Protein AF-A0A163KMU0-F1 (afdb_monomer_lite)

Organism: Absidia glauca (NCBI:txid4829)

InterPro domains:
  IPR036259 MFS transporter superfamily [G3DSA:1.20.1250.20] (10-112)
  IPR036259 MFS transporter superfamily [SSF103473] (24-111)

Radius of gyration: 19.36 Å; chains: 1; bounding box: 44×18×59 Å

Foldseek 3Di:
DPPPPVLVVLVVVLVVLVVCLVVLVVQLVVLVVQLVVCLVVVDPPVSNVVSVVSNVVSVVVNLVSVLVSLCSNPVVCSVVVNVVVVVVVVVVVVVVVVVVVVCPVVVDDPVD

Structure (mmCIF, N/CA/C/O backbone):
data_AF-A0A163KMU0-F1
#
_entry.id   AF-A0A163KMU0-F1
#
loop_
_atom_site.group_PDB
_atom_site.id
_atom_site.type_symbol
_atom_site.label_atom_id
_atom_site.label_alt_id
_atom_site.label_comp_id
_atom_site.label_asym_id
_atom_site.label_entity_id
_atom_site.label_seq_id
_atom_site.pdbx_PDB_ins_code
_atom_site.Cartn_x
_atom_site.Cartn_y
_atom_site.Cartn_z
_atom_site.occupancy
_atom_site.B_iso_or_equiv
_atom_site.auth_seq_id
_atom_site.auth_comp_id
_atom_site.auth_asym_id
_atom_site.auth_atom_id
_atom_site.pdbx_PDB_model_num
ATOM 1 N N . MET A 1 1 ? 22.712 6.798 -34.703 1.00 43.84 1 MET A N 1
ATOM 2 C CA . MET A 1 1 ? 21.847 7.928 -34.292 1.00 43.84 1 MET A CA 1
ATOM 3 C C . MET A 1 1 ? 20.349 7.570 -34.348 1.00 43.84 1 MET A C 1
ATOM 5 O O . MET A 1 1 ? 19.516 8.461 -34.374 1.00 43.84 1 MET A O 1
ATOM 9 N N . GLU A 1 2 ? 19.984 6.280 -34.263 1.00 45.72 2 GLU A N 1
ATOM 10 C CA . GLU A 1 2 ? 18.590 5.779 -34.303 1.00 45.72 2 GLU A CA 1
ATOM 11 C C . GLU A 1 2 ? 17.947 5.547 -32.922 1.00 45.72 2 GLU A C 1
ATOM 13 O O . GLU A 1 2 ? 16.800 5.122 -32.833 1.00 45.72 2 GLU A O 1
ATOM 18 N N . ARG A 1 3 ? 18.644 5.863 -31.821 1.00 52.59 3 ARG A N 1
ATOM 19 C CA . ARG A 1 3 ? 18.137 5.647 -30.449 1.00 52.59 3 ARG A CA 1
ATOM 20 C C . ARG A 1 3 ? 16.944 6.540 -30.077 1.00 52.59 3 ARG A C 1
ATOM 22 O O . ARG A 1 3 ? 16.272 6.289 -29.092 1.00 52.59 3 ARG A O 1
ATOM 29 N N . ASN A 1 4 ? 16.665 7.546 -30.895 1.00 46.59 4 ASN A N 1
ATOM 30 C CA . ASN A 1 4 ? 15.626 8.536 -30.665 1.00 46.59 4 ASN A CA 1
ATOM 31 C C . ASN A 1 4 ? 14.226 8.023 -31.080 1.00 46.59 4 ASN A C 1
ATOM 33 O O . ASN A 1 4 ? 13.265 8.211 -30.348 1.00 46.59 4 ASN A O 1
ATOM 37 N N . GLY A 1 5 ? 14.090 7.272 -32.182 1.00 46.94 5 GLY A N 1
ATOM 38 C CA . GLY A 1 5 ? 12.777 6.858 -32.717 1.00 46.94 5 GLY A CA 1
ATOM 39 C C . GLY A 1 5 ? 11.990 5.844 -31.869 1.00 46.94 5 GLY A C 1
ATOM 40 O O . GLY A 1 5 ? 10.762 5.811 -31.931 1.00 46.94 5 GLY A O 1
ATOM 41 N N . ILE A 1 6 ? 12.681 5.037 -31.057 1.00 54.38 6 ILE A N 1
ATOM 42 C CA . ILE A 1 6 ? 12.054 4.082 -30.126 1.00 54.38 6 ILE A CA 1
ATOM 43 C C . ILE A 1 6 ? 11.592 4.799 -28.843 1.00 54.38 6 ILE A C 1
ATOM 45 O O . ILE A 1 6 ? 10.581 4.430 -28.248 1.00 54.38 6 ILE A O 1
ATOM 49 N N . GLU A 1 7 ? 12.301 5.859 -28.446 1.00 51.91 7 GLU A N 1
ATOM 50 C CA . GLU A 1 7 ? 12.069 6.595 -27.200 1.00 51.91 7 GLU A CA 1
ATOM 51 C C . GLU A 1 7 ? 10.788 7.441 -27.271 1.00 51.91 7 GLU A C 1
ATOM 53 O O . GLU A 1 7 ? 9.990 7.414 -26.340 1.00 51.91 7 GLU A O 1
ATOM 58 N N . TYR A 1 8 ? 10.497 8.081 -28.412 1.00 47.28 8 TYR A N 1
ATOM 59 C CA . TYR A 1 8 ? 9.247 8.841 -28.596 1.00 47.28 8 TYR A CA 1
ATOM 60 C C . TYR A 1 8 ? 8.006 7.941 -28.690 1.00 47.28 8 TYR A C 1
ATOM 62 O O . TYR A 1 8 ? 6.925 8.307 -28.230 1.00 47.28 8 TYR A O 1
ATOM 70 N N . LYS A 1 9 ? 8.152 6.738 -29.264 1.00 48.06 9 LYS A N 1
ATOM 71 C CA . LYS A 1 9 ? 7.062 5.758 -29.378 1.00 48.06 9 LYS A CA 1
ATOM 72 C C . LYS A 1 9 ? 6.748 5.105 -28.024 1.00 48.06 9 LYS A C 1
ATOM 74 O O . LYS A 1 9 ? 5.582 4.837 -27.752 1.00 48.06 9 LYS A O 1
ATOM 79 N N . ASN A 1 10 ? 7.761 4.918 -27.169 1.00 53.94 10 ASN A N 1
ATOM 80 C CA . ASN A 1 10 ? 7.597 4.465 -25.784 1.00 53.94 10 ASN A CA 1
ATOM 81 C C . ASN A 1 10 ? 7.120 5.582 -24.843 1.00 53.94 10 ASN A C 1
ATOM 83 O O . ASN A 1 10 ? 6.276 5.310 -23.994 1.00 53.94 10 ASN A O 1
ATOM 87 N N . GLY A 1 11 ? 7.582 6.827 -25.006 1.00 52.66 11 GLY A N 1
ATOM 88 C CA . GLY A 1 11 ? 7.129 7.979 -24.215 1.00 52.66 11 GLY A CA 1
ATOM 89 C C . GLY A 1 11 ? 5.619 8.201 -24.327 1.00 52.66 11 GLY A C 1
ATOM 90 O O . GLY A 1 11 ? 4.919 8.186 -23.318 1.00 52.66 11 GLY A O 1
ATOM 91 N N . MET A 1 12 ? 5.089 8.223 -25.557 1.00 48.84 12 MET A N 1
ATOM 92 C CA . MET A 1 12 ? 3.645 8.363 -25.797 1.00 48.84 12 MET A CA 1
ATOM 93 C C . MET A 1 12 ? 2.813 7.176 -25.274 1.00 48.84 12 MET A C 1
ATOM 95 O O . MET A 1 12 ? 1.674 7.369 -24.859 1.00 48.84 12 MET A O 1
ATOM 99 N N . LEU A 1 13 ? 3.352 5.947 -25.271 1.00 54.28 13 LEU A N 1
ATOM 100 C CA . LEU A 1 13 ? 2.656 4.763 -24.737 1.00 54.28 13 LEU A CA 1
ATOM 101 C C . LEU A 1 13 ? 2.633 4.746 -23.198 1.00 54.28 13 LEU A C 1
ATOM 103 O O . LEU A 1 13 ? 1.644 4.328 -22.592 1.00 54.28 13 LEU A O 1
ATOM 107 N N . SER A 1 14 ? 3.716 5.227 -22.584 1.00 51.69 14 SER A N 1
ATOM 108 C CA . SER A 1 14 ? 3.894 5.311 -21.131 1.00 51.69 14 SER A CA 1
ATOM 109 C C . SER A 1 14 ? 2.958 6.356 -20.514 1.00 51.69 14 SER A C 1
ATOM 111 O O . SER A 1 14 ? 2.372 6.121 -19.458 1.00 51.69 14 SER A O 1
ATOM 113 N N . GLU A 1 15 ? 2.748 7.479 -21.206 1.00 51.19 15 GLU A N 1
ATOM 114 C CA . GLU A 1 15 ? 1.848 8.559 -20.780 1.00 51.19 15 GLU A CA 1
ATOM 115 C C . GLU A 1 15 ? 0.362 8.213 -20.980 1.00 51.19 15 GLU A C 1
ATOM 117 O O . GLU A 1 15 ? -0.469 8.542 -20.131 1.00 51.19 15 GLU A O 1
ATOM 122 N N . LEU A 1 16 ? 0.011 7.466 -22.038 1.00 53.12 16 LEU A N 1
ATOM 123 C CA . LEU A 1 16 ? -1.373 7.032 -22.296 1.00 53.12 16 LEU A CA 1
ATOM 124 C C . LEU A 1 16 ? -1.901 6.059 -21.222 1.00 53.12 16 LEU A C 1
ATOM 126 O O . LEU A 1 16 ? -3.107 5.964 -20.994 1.00 53.12 16 LEU A O 1
ATOM 130 N N . ARG A 1 17 ? -0.993 5.350 -20.538 1.00 53.72 17 ARG A N 1
ATOM 131 C CA . ARG A 1 17 ? -1.292 4.440 -19.420 1.00 53.72 17 ARG A CA 1
ATOM 132 C C . ARG A 1 17 ? -1.212 5.094 -18.042 1.00 53.72 17 ARG A C 1
ATOM 134 O O . ARG A 1 17 ? -1.691 4.501 -17.078 1.00 53.72 17 ARG A O 1
ATOM 141 N N . LEU A 1 18 ? -0.690 6.315 -17.930 1.00 56.66 18 LEU A N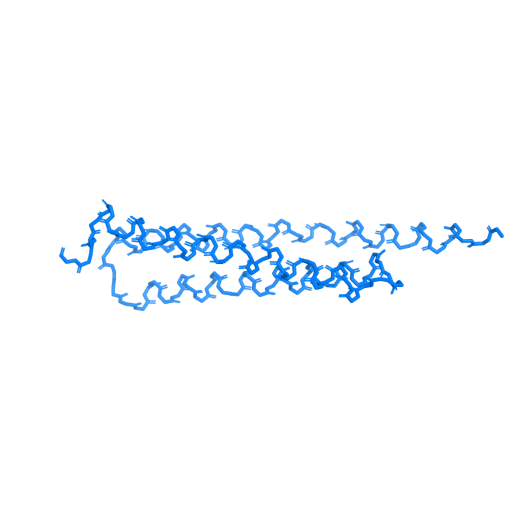 1
ATOM 142 C CA . LEU A 1 18 ? -0.791 7.078 -16.684 1.00 56.66 18 LEU A CA 1
ATOM 143 C C . LEU A 1 18 ? -2.247 7.494 -16.402 1.00 56.66 18 LEU A C 1
ATOM 145 O O . LEU A 1 18 ? -2.634 7.672 -15.250 1.00 56.66 18 LEU A O 1
ATOM 149 N N . LEU A 1 19 ? -3.067 7.603 -17.451 1.00 57.69 19 LEU A N 1
ATOM 150 C CA . LEU A 1 19 ? -4.461 8.037 -17.386 1.00 57.69 19 LEU A CA 1
ATOM 151 C C . LEU A 1 19 ? -5.377 7.148 -16.509 1.00 57.69 19 LEU A C 1
ATOM 153 O O . LEU A 1 19 ? -6.215 7.703 -15.800 1.00 57.69 19 LEU A O 1
ATOM 157 N N . PRO A 1 20 ? -5.240 5.803 -16.487 1.00 61.16 20 PRO A N 1
ATOM 158 C CA . PRO A 1 20 ? -5.990 4.954 -15.554 1.00 61.16 20 PRO A CA 1
ATOM 159 C C . PRO A 1 20 ? -5.457 4.920 -14.109 1.00 61.16 20 PRO A C 1
ATOM 161 O O . PRO A 1 20 ? -6.206 4.520 -13.220 1.00 61.16 20 PRO A O 1
ATOM 164 N N . SER A 1 21 ? -4.226 5.372 -13.832 1.00 66.50 21 SER A N 1
ATOM 165 C CA . SER A 1 21 ? -3.647 5.433 -12.471 1.00 66.50 21 SER A CA 1
ATOM 166 C C . SER A 1 21 ? -4.574 6.048 -11.399 1.00 66.50 21 SER A C 1
ATOM 168 O O . SER A 1 21 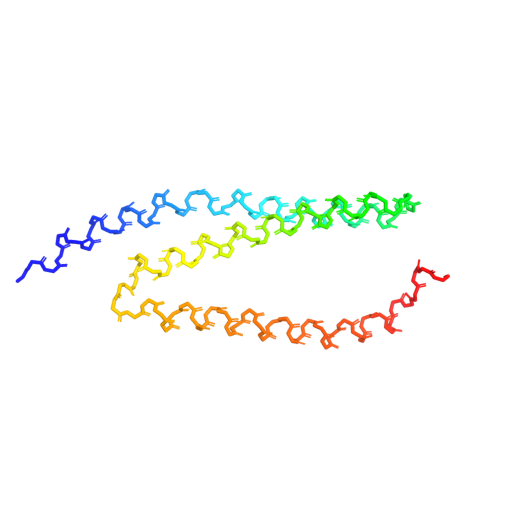? -4.766 5.427 -10.341 1.00 66.50 21 SER A O 1
ATOM 170 N N . PRO A 1 22 ? -5.225 7.211 -11.634 1.00 72.50 22 PRO A N 1
ATOM 171 C CA . PRO A 1 22 ? -6.129 7.797 -10.647 1.00 72.50 22 PRO A CA 1
ATOM 172 C C . PRO A 1 22 ? -7.353 6.925 -10.342 1.00 72.50 22 PRO A C 1
ATOM 174 O O . PRO A 1 22 ? -7.839 6.964 -9.215 1.00 72.50 22 PRO A O 1
ATOM 177 N N . VAL A 1 23 ? -7.834 6.102 -11.282 1.00 76.69 23 VAL A N 1
ATOM 178 C CA . VAL A 1 23 ? -9.044 5.278 -11.090 1.00 76.69 23 VAL A CA 1
ATOM 179 C C . VAL A 1 23 ? -8.844 4.264 -9.965 1.00 76.69 23 VAL A C 1
ATOM 181 O O . VAL A 1 23 ? -9.692 4.138 -9.081 1.00 76.69 23 VAL A O 1
ATOM 184 N N . SER A 1 24 ? -7.689 3.594 -9.938 1.00 75.50 24 SER A N 1
ATOM 185 C CA . SER A 1 24 ? -7.326 2.691 -8.838 1.00 75.50 24 SER A CA 1
ATOM 186 C C . SER A 1 24 ? -7.228 3.417 -7.497 1.00 75.50 24 SER A C 1
ATOM 188 O O . SER A 1 24 ? -7.639 2.878 -6.470 1.00 75.50 24 SER A O 1
ATOM 190 N N . GLN A 1 25 ? -6.730 4.655 -7.500 1.00 80.31 25 GLN A N 1
ATOM 191 C CA . GLN A 1 25 ? -6.538 5.437 -6.283 1.00 80.31 25 GLN A CA 1
ATOM 192 C C . GLN A 1 25 ? -7.872 5.908 -5.688 1.00 80.31 25 GLN A C 1
ATOM 194 O O . GLN A 1 25 ? -8.054 5.845 -4.474 1.00 80.31 25 GLN A O 1
ATOM 199 N N . PHE A 1 26 ? -8.840 6.280 -6.531 1.00 81.94 26 PHE A N 1
ATOM 200 C CA . PHE A 1 26 ? -10.214 6.557 -6.100 1.00 81.94 26 PHE A CA 1
ATOM 201 C C . PHE A 1 26 ? -10.861 5.340 -5.436 1.00 81.94 26 PHE A C 1
ATOM 203 O O . PHE A 1 26 ? -11.498 5.475 -4.393 1.00 81.94 26 PHE A O 1
ATOM 210 N N . PHE A 1 27 ? -10.661 4.146 -5.995 1.00 79.00 27 PHE A N 1
ATOM 211 C CA . PHE A 1 27 ? -11.208 2.913 -5.427 1.00 79.00 27 PHE A CA 1
ATOM 212 C C . PHE A 1 27 ? -10.605 2.589 -4.052 1.00 79.00 27 PHE A C 1
ATOM 214 O O . PHE A 1 27 ? -11.309 2.156 -3.141 1.00 79.00 27 PHE A O 1
ATOM 221 N N . LEU A 1 28 ? -9.311 2.867 -3.881 1.00 81.38 28 LEU A N 1
ATOM 222 C CA . LEU A 1 28 ? -8.584 2.678 -2.625 1.00 81.38 28 LEU A CA 1
ATOM 223 C C . LEU A 1 28 ? -9.089 3.639 -1.533 1.00 81.38 28 LEU A C 1
ATOM 225 O O . LEU A 1 28 ? -9.379 3.205 -0.418 1.00 81.38 28 LEU A O 1
ATOM 229 N N . VAL A 1 29 ? -9.275 4.923 -1.867 1.00 83.62 29 VAL A N 1
ATOM 230 C CA . VAL A 1 29 ? -9.841 5.929 -0.947 1.00 83.62 29 VAL A CA 1
ATOM 231 C C . VAL A 1 29 ? -11.275 5.571 -0.560 1.00 83.62 29 VAL A C 1
ATOM 233 O O . VAL A 1 29 ? -11.611 5.598 0.622 1.00 83.62 29 VAL A O 1
ATOM 236 N N . MET A 1 30 ? -12.102 5.168 -1.529 1.00 82.50 30 MET A N 1
ATOM 237 C CA . MET A 1 30 ? -13.468 4.704 -1.268 1.00 82.50 30 MET A CA 1
ATOM 238 C C . MET A 1 30 ? -13.473 3.487 -0.336 1.00 82.50 30 MET A C 1
ATOM 240 O O . MET A 1 30 ? -14.238 3.464 0.624 1.00 82.50 30 MET A O 1
ATOM 244 N N . GLY A 1 31 ? -12.588 2.508 -0.550 1.00 80.00 31 GLY A N 1
ATOM 245 C CA . GLY A 1 31 ? -12.454 1.337 0.321 1.00 80.00 31 GLY A CA 1
ATOM 246 C C . GLY A 1 31 ? -12.078 1.689 1.765 1.00 80.00 31 GLY A C 1
ATOM 247 O O . GLY A 1 31 ? -12.638 1.121 2.702 1.00 80.00 31 GLY A O 1
ATOM 248 N N . PHE A 1 32 ? -11.184 2.664 1.958 1.00 77.25 32 PHE A N 1
ATOM 249 C CA . PHE A 1 32 ? -10.780 3.122 3.290 1.00 77.25 32 PHE A CA 1
ATOM 250 C C . PHE A 1 32 ? -11.908 3.881 3.997 1.00 77.25 32 PHE A C 1
ATOM 252 O O . PHE A 1 32 ? -12.137 3.699 5.192 1.00 77.25 32 PHE A O 1
ATOM 259 N N . LEU A 1 33 ? -12.655 4.687 3.240 1.00 82.75 33 LEU A N 1
ATOM 260 C CA . LEU A 1 33 ? -13.791 5.456 3.739 1.00 82.75 33 LEU A CA 1
ATOM 261 C C . LEU A 1 33 ? -14.957 4.539 4.136 1.00 82.75 33 LEU A C 1
ATOM 263 O O . LEU A 1 33 ? -15.536 4.713 5.206 1.00 82.75 33 LEU A O 1
ATOM 267 N N . PHE A 1 34 ? -15.234 3.502 3.340 1.00 79.12 34 PHE A N 1
ATOM 268 C CA . PHE A 1 34 ? -16.186 2.454 3.705 1.00 79.12 34 PHE A CA 1
ATOM 269 C C . PHE A 1 34 ? -15.743 1.690 4.956 1.00 79.12 34 PHE A C 1
ATOM 271 O O . PHE A 1 34 ? -16.551 1.500 5.859 1.00 79.12 34 PHE A O 1
ATOM 278 N N . TYR A 1 35 ? -14.469 1.297 5.057 1.00 72.06 35 TYR A N 1
ATOM 279 C CA . TYR A 1 35 ? -13.954 0.599 6.239 1.00 72.06 35 TYR A CA 1
ATOM 280 C C . TYR A 1 35 ? -14.085 1.439 7.521 1.00 72.06 35 TYR A C 1
ATOM 282 O O . TYR A 1 35 ? -14.565 0.932 8.534 1.00 72.06 35 TYR A O 1
ATOM 290 N N . GLY A 1 36 ? -13.739 2.730 7.465 1.00 72.38 36 GLY A N 1
ATOM 291 C CA . GLY A 1 36 ? -13.912 3.653 8.590 1.00 72.38 36 GLY A CA 1
ATOM 292 C C . GLY A 1 36 ? -15.380 3.844 8.985 1.00 72.38 36 GLY A C 1
ATOM 293 O O . GLY A 1 36 ? -15.708 3.822 10.169 1.00 72.38 36 GLY A O 1
ATOM 294 N N . TRP A 1 37 ? -16.280 3.945 8.003 1.00 74.69 37 TRP A N 1
ATOM 295 C CA . TRP A 1 37 ? -17.717 4.073 8.255 1.00 74.69 37 TRP A CA 1
ATOM 296 C C . TRP A 1 37 ? -18.322 2.815 8.893 1.00 74.69 37 TRP A C 1
ATOM 298 O O . TRP A 1 37 ? -19.150 2.908 9.796 1.00 74.69 37 TRP A O 1
ATOM 308 N N . PHE A 1 38 ? -17.894 1.622 8.468 1.00 68.12 38 PHE A N 1
ATOM 309 C CA . PHE A 1 38 ? -18.352 0.368 9.074 1.00 68.12 38 PHE A CA 1
ATOM 310 C C . PHE A 1 38 ? -17.864 0.190 10.516 1.00 68.12 38 PHE A C 1
ATOM 312 O O . PHE A 1 38 ? -18.555 -0.458 11.303 1.00 68.12 38 PHE A O 1
ATOM 319 N N . LEU A 1 39 ? -16.716 0.784 10.862 1.00 65.00 39 LEU A N 1
ATOM 320 C CA . LEU A 1 39 ? -16.165 0.775 12.216 1.00 65.00 39 LEU A CA 1
ATOM 321 C C . LEU A 1 39 ? -17.011 1.622 13.184 1.00 65.00 39 LEU A C 1
ATOM 323 O O . LEU A 1 39 ? -17.345 1.158 14.270 1.00 65.00 39 LEU A O 1
ATOM 327 N N . GLU A 1 40 ? -17.413 2.822 12.759 1.00 65.75 40 GLU A N 1
ATOM 328 C CA . GLU A 1 40 ? -18.329 3.712 13.498 1.00 65.75 40 GLU A CA 1
ATOM 329 C C . GLU A 1 40 ? -19.733 3.104 13.637 1.00 65.75 40 GLU A C 1
ATOM 331 O O . GLU A 1 40 ? -20.357 3.158 14.696 1.00 65.75 40 GLU A O 1
ATOM 336 N N . ALA A 1 41 ? -20.228 2.460 12.579 1.00 64.00 41 ALA A N 1
ATOM 337 C CA . ALA A 1 41 ? -21.609 2.000 12.525 1.00 64.00 41 ALA A CA 1
ATOM 338 C C . ALA A 1 41 ? -21.892 0.692 13.303 1.00 64.00 41 ALA A C 1
ATOM 340 O O . ALA A 1 41 ? -23.046 0.265 13.338 1.00 64.00 41 ALA A O 1
ATOM 341 N N . LYS A 1 42 ? -20.887 0.042 13.925 1.00 62.78 42 LYS A N 1
ATOM 342 C CA . LYS A 1 42 ? -21.032 -1.240 14.666 1.00 62.78 42 LYS A CA 1
ATOM 343 C C . LYS A 1 42 ? -21.839 -2.306 13.895 1.00 62.78 42 LYS A C 1
ATOM 345 O O . LYS A 1 42 ? -22.616 -3.066 14.474 1.00 62.78 42 LYS A O 1
ATOM 350 N N . LEU A 1 43 ? -21.682 -2.353 12.569 1.00 63.38 43 LEU A N 1
ATOM 351 C CA . LEU A 1 43 ? -22.393 -3.309 11.716 1.00 63.38 43 LEU A CA 1
ATOM 352 C C . LEU A 1 43 ? -21.828 -4.741 11.863 1.00 63.38 43 LEU A C 1
ATOM 354 O O . LEU A 1 43 ? -20.671 -4.915 12.250 1.00 63.38 43 LEU A O 1
ATOM 358 N N . PRO A 1 44 ? -22.615 -5.784 11.523 1.00 64.94 44 PRO A N 1
ATOM 359 C CA . PRO A 1 44 ? -22.170 -7.176 11.590 1.00 64.94 44 PRO A CA 1
ATOM 360 C C . PRO A 1 44 ? -20.910 -7.423 10.743 1.00 64.94 44 PRO A C 1
ATOM 362 O O . PRO A 1 44 ? -20.752 -6.830 9.677 1.00 64.94 44 PRO A O 1
ATOM 365 N N . TRP A 1 45 ? -20.056 -8.352 11.200 1.00 68.94 45 TRP A N 1
ATOM 366 C CA . TRP A 1 45 ? -18.736 -8.742 10.649 1.00 68.94 45 TRP A CA 1
ATOM 367 C C . TRP A 1 45 ? -18.639 -8.760 9.110 1.00 68.94 45 TRP A C 1
ATOM 369 O O . TRP A 1 45 ? -17.609 -8.405 8.539 1.00 68.94 45 TRP A O 1
ATOM 379 N N . ILE A 1 46 ? -19.712 -9.105 8.403 1.00 72.50 46 ILE A N 1
ATOM 380 C CA . ILE A 1 46 ? -19.704 -9.161 6.940 1.00 72.50 46 ILE A CA 1
ATOM 381 C C . ILE A 1 46 ? -19.425 -7.801 6.268 1.00 72.50 46 ILE A C 1
ATOM 383 O O . ILE A 1 46 ? -18.800 -7.756 5.211 1.00 72.50 46 ILE A O 1
ATOM 387 N N . ALA A 1 47 ? -19.836 -6.688 6.882 1.00 71.38 47 ALA A N 1
ATOM 388 C CA . ALA A 1 47 ? -19.694 -5.349 6.314 1.00 71.38 47 ALA A CA 1
ATOM 389 C C . ALA A 1 47 ? -18.224 -4.873 6.222 1.00 71.38 47 ALA A C 1
ATOM 391 O O . ALA A 1 47 ? -17.785 -4.518 5.122 1.00 71.38 47 ALA A O 1
ATOM 392 N N . PRO A 1 48 ? -17.406 -4.940 7.294 1.00 74.25 48 PRO A N 1
ATOM 393 C CA . PRO A 1 48 ? -15.977 -4.646 7.189 1.00 74.25 48 PRO A CA 1
ATOM 394 C C . PRO A 1 48 ? -15.229 -5.629 6.276 1.00 74.25 48 PRO A C 1
ATOM 396 O O . PRO A 1 48 ? -14.251 -5.232 5.645 1.00 74.25 48 PRO A 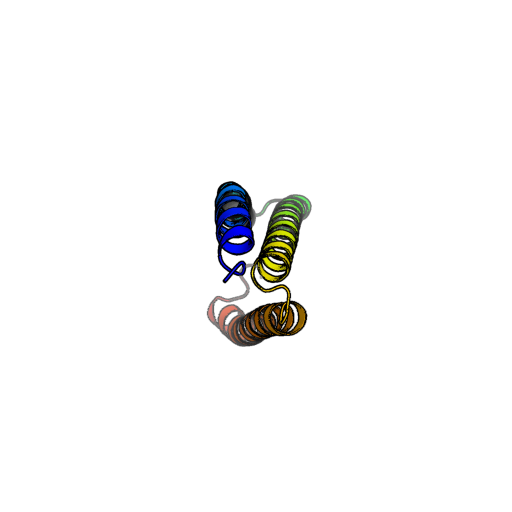O 1
ATOM 399 N N . LEU A 1 49 ? -15.706 -6.874 6.129 1.00 79.62 49 LEU A N 1
ATOM 400 C CA . LEU A 1 49 ? -15.111 -7.856 5.214 1.00 79.62 49 LEU A CA 1
ATOM 401 C C . LEU A 1 49 ? -15.238 -7.434 3.740 1.00 79.62 49 LEU A C 1
ATOM 403 O O . LEU A 1 49 ? -14.297 -7.592 2.964 1.00 79.62 49 LEU A O 1
ATOM 407 N N . ILE A 1 50 ? -16.378 -6.846 3.363 1.00 81.56 50 ILE A N 1
ATOM 408 C CA . ILE A 1 50 ? -16.610 -6.306 2.014 1.00 81.56 50 ILE A CA 1
ATOM 409 C C . ILE A 1 50 ? -15.723 -5.076 1.766 1.00 81.56 50 ILE A C 1
ATOM 411 O O . ILE A 1 50 ? -15.131 -4.953 0.692 1.00 81.56 50 ILE A O 1
ATOM 415 N N . GLY A 1 51 ? -15.564 -4.203 2.768 1.00 78.31 51 GLY A N 1
ATOM 416 C CA . GLY A 1 51 ? -14.632 -3.069 2.702 1.00 78.31 51 GLY A CA 1
ATOM 417 C C . GLY A 1 51 ? -13.176 -3.511 2.507 1.00 78.31 51 GLY A C 1
ATOM 418 O O . GLY A 1 51 ? -12.481 -2.993 1.633 1.00 78.31 51 GLY A O 1
ATOM 419 N N . LEU A 1 52 ? -12.742 -4.534 3.250 1.00 81.44 52 LEU A N 1
ATOM 420 C CA . LEU A 1 52 ? -11.425 -5.168 3.114 1.00 81.44 52 LEU A CA 1
ATOM 421 C C . LEU A 1 52 ? -11.218 -5.819 1.741 1.00 81.44 52 LEU A C 1
ATOM 423 O O . LEU A 1 52 ? -10.151 -5.660 1.148 1.00 81.44 52 LEU A O 1
ATOM 427 N N . GLY A 1 53 ? -12.228 -6.510 1.206 1.00 83.69 53 GLY A N 1
ATOM 428 C CA . GLY A 1 53 ? -12.169 -7.093 -0.137 1.00 83.69 53 GLY A CA 1
ATOM 429 C C . GLY A 1 53 ? -11.991 -6.030 -1.224 1.00 83.69 53 GLY A C 1
ATOM 430 O O . GLY A 1 53 ? -11.152 -6.177 -2.113 1.00 83.69 53 GLY A O 1
ATOM 431 N N . CYS A 1 54 ? -12.723 -4.920 -1.109 1.00 82.81 54 CYS A N 1
ATOM 432 C CA . CYS A 1 54 ? -12.639 -3.786 -2.028 1.00 82.81 54 CYS A CA 1
ATOM 433 C C . CYS A 1 54 ? -11.261 -3.096 -1.964 1.00 82.81 54 CYS A C 1
ATOM 435 O O . CYS A 1 54 ? -10.636 -2.835 -2.996 1.00 82.81 54 CYS A O 1
ATOM 437 N N . LEU A 1 55 ? -10.739 -2.890 -0.748 1.00 85.38 55 LEU A N 1
ATOM 438 C CA . LEU A 1 55 ? -9.379 -2.395 -0.514 1.00 85.38 55 LEU A CA 1
ATOM 439 C C . LEU A 1 55 ? -8.313 -3.313 -1.121 1.00 85.38 55 LEU A C 1
ATOM 441 O O . LEU A 1 55 ? -7.406 -2.833 -1.802 1.00 85.38 55 LEU A O 1
ATOM 445 N N . GLY A 1 56 ? -8.427 -4.626 -0.907 1.00 86.31 56 GLY A N 1
ATOM 446 C CA . GLY A 1 56 ? -7.500 -5.618 -1.452 1.00 86.31 56 GLY A CA 1
ATOM 447 C C . GLY A 1 56 ? -7.475 -5.609 -2.980 1.00 86.31 56 GLY A C 1
ATOM 448 O O . GLY A 1 56 ? -6.400 -5.584 -3.584 1.00 86.31 56 GLY A O 1
ATOM 449 N N . PHE A 1 57 ? -8.650 -5.543 -3.609 1.00 85.50 57 PHE A N 1
ATOM 450 C CA . PHE A 1 57 ? -8.775 -5.461 -5.063 1.00 85.50 57 PHE A CA 1
ATOM 451 C C . PHE A 1 57 ? -8.133 -4.186 -5.639 1.00 85.50 57 PHE A C 1
ATOM 453 O O . PHE A 1 57 ? -7.392 -4.251 -6.628 1.00 85.50 57 PHE A O 1
ATOM 460 N N . GLY A 1 58 ? -8.347 -3.035 -4.990 1.00 83.50 58 GLY A N 1
ATOM 461 C CA . GLY A 1 58 ? -7.697 -1.773 -5.355 1.00 83.50 58 GLY A CA 1
ATOM 462 C C . GLY A 1 58 ? -6.171 -1.840 -5.232 1.00 83.50 58 GLY A C 1
ATOM 463 O O . GLY A 1 58 ? -5.452 -1.439 -6.150 1.00 83.50 58 GLY A O 1
ATOM 464 N N . LEU A 1 59 ? -5.665 -2.424 -4.138 1.00 85.56 59 LEU A N 1
ATOM 465 C CA . LEU A 1 59 ? -4.230 -2.597 -3.900 1.00 85.56 59 LEU A CA 1
ATOM 466 C C . LEU A 1 59 ? -3.558 -3.483 -4.960 1.00 85.56 59 LEU A C 1
ATOM 468 O O . LEU A 1 59 ? -2.492 -3.122 -5.462 1.00 85.56 59 LEU A O 1
ATOM 472 N N . MET A 1 60 ? -4.146 -4.639 -5.293 1.00 87.44 60 MET A N 1
ATOM 473 C CA . MET A 1 60 ? -3.559 -5.569 -6.271 1.00 87.44 60 MET A CA 1
ATOM 474 C C . MET A 1 60 ? -3.525 -4.972 -7.679 1.00 87.44 60 MET A C 1
ATOM 476 O O . MET A 1 60 ? -2.531 -5.129 -8.395 1.00 87.44 60 MET A O 1
ATOM 480 N N . SER A 1 61 ? -4.579 -4.244 -8.055 1.00 85.75 61 SER A N 1
ATOM 481 C CA . SER A 1 61 ? -4.655 -3.559 -9.348 1.00 85.75 61 SER A CA 1
ATOM 482 C C . SER A 1 61 ? -3.570 -2.484 -9.473 1.00 85.75 61 SER A C 1
ATOM 484 O O . SER A 1 61 ? -2.867 -2.433 -10.482 1.00 85.75 61 SER A O 1
ATOM 486 N N . MET A 1 62 ? -3.356 -1.688 -8.419 1.00 84.38 62 MET A N 1
ATOM 487 C CA . MET A 1 62 ? -2.315 -0.655 -8.381 1.00 84.38 62 MET A CA 1
ATOM 488 C C . MET A 1 62 ? -0.905 -1.246 -8.514 1.00 84.38 62 MET A C 1
ATOM 490 O O . MET A 1 62 ? -0.109 -0.766 -9.316 1.00 84.38 62 MET A O 1
ATOM 494 N N . VAL A 1 63 ? -0.590 -2.302 -7.756 1.00 85.44 63 VAL A N 1
ATOM 495 C CA . VAL A 1 63 ? 0.736 -2.945 -7.815 1.00 85.44 63 VAL A CA 1
ATOM 496 C C . VAL A 1 63 ? 1.009 -3.497 -9.212 1.00 85.44 63 VAL A C 1
ATOM 498 O O . VAL A 1 63 ? 2.086 -3.275 -9.760 1.00 85.44 63 VAL A O 1
ATOM 501 N N . SER A 1 64 ? 0.014 -4.144 -9.818 1.00 85.69 64 SER A N 1
ATOM 502 C CA . SER A 1 64 ? 0.134 -4.713 -11.163 1.00 85.69 64 SER A CA 1
ATOM 503 C C . SER A 1 64 ? 0.384 -3.643 -12.234 1.00 85.69 64 SER A C 1
ATOM 505 O O . SER A 1 64 ? 1.188 -3.861 -13.145 1.00 85.69 64 SER A O 1
ATOM 507 N N . MET A 1 65 ? -0.266 -2.478 -12.113 1.00 81.81 65 MET A N 1
ATOM 508 C CA . MET A 1 65 ? -0.053 -1.324 -12.997 1.00 81.81 65 MET A CA 1
ATOM 509 C C . MET A 1 65 ? 1.354 -0.735 -12.828 1.00 81.81 65 MET A C 1
ATOM 511 O O . MET A 1 65 ? 2.055 -0.531 -13.818 1.00 81.81 65 MET A O 1
ATOM 515 N N . SER A 1 66 ? 1.801 -0.528 -11.586 1.00 80.88 66 SER A N 1
ATOM 516 C CA . SER A 1 66 ? 3.132 0.012 -11.283 1.00 80.88 66 SER A CA 1
ATOM 517 C C . SER A 1 66 ? 4.255 -0.884 -11.802 1.00 80.88 66 SER A C 1
ATOM 519 O O . SER A 1 66 ? 5.209 -0.394 -12.401 1.00 80.88 66 SER A O 1
ATOM 521 N N . THR A 1 67 ? 4.147 -2.202 -11.617 1.00 80.81 67 THR A N 1
ATOM 522 C CA . THR A 1 67 ? 5.161 -3.141 -12.112 1.00 80.81 67 THR A CA 1
ATOM 523 C C . THR A 1 67 ? 5.201 -3.180 -13.640 1.00 80.81 67 THR A C 1
ATOM 525 O O . THR A 1 67 ? 6.290 -3.156 -14.205 1.00 80.81 67 THR A O 1
ATOM 528 N N . ASN A 1 68 ? 4.051 -3.160 -14.326 1.00 82.06 68 ASN A N 1
ATOM 529 C CA . ASN A 1 68 ? 4.024 -3.071 -15.793 1.00 82.06 68 ASN A CA 1
ATOM 530 C C . ASN A 1 68 ? 4.677 -1.781 -16.303 1.00 82.06 68 ASN A C 1
ATOM 532 O O . ASN A 1 68 ? 5.475 -1.827 -17.234 1.00 82.06 68 ASN A O 1
ATOM 536 N N . TYR A 1 69 ? 4.398 -0.650 -15.653 1.00 76.31 69 TYR A N 1
ATOM 537 C CA . TYR A 1 69 ? 4.997 0.633 -16.012 1.00 76.31 69 TYR A CA 1
ATOM 538 C C . TYR A 1 69 ? 6.527 0.623 -15.881 1.00 76.31 69 TYR A C 1
ATOM 540 O O . TYR A 1 69 ? 7.236 1.058 -16.787 1.00 76.31 69 TYR A O 1
ATOM 548 N N . LEU A 1 70 ? 7.056 0.087 -14.775 1.00 75.19 70 LEU A N 1
ATOM 549 C CA . LEU A 1 70 ? 8.504 0.005 -14.553 1.00 75.19 70 LEU A CA 1
ATOM 550 C C . LEU A 1 70 ? 9.199 -0.913 -15.568 1.00 75.19 70 LEU A C 1
ATOM 552 O O . LEU A 1 70 ? 10.319 -0.623 -15.990 1.00 75.19 70 LEU A O 1
ATOM 556 N N . VAL A 1 71 ? 8.537 -1.999 -15.972 1.00 77.44 71 VAL A N 1
ATOM 557 C CA . VAL A 1 71 ? 9.059 -2.944 -16.967 1.00 77.44 71 VAL A CA 1
ATOM 558 C C . VAL A 1 71 ? 9.098 -2.326 -18.366 1.00 77.44 71 VAL A C 1
ATOM 560 O O . VAL A 1 71 ? 10.086 -2.499 -19.078 1.00 77.44 71 VAL A O 1
ATOM 563 N N . GLU A 1 72 ? 8.064 -1.575 -18.746 1.00 73.12 72 GLU A N 1
ATOM 564 C CA . GLU A 1 72 ? 7.976 -0.933 -20.063 1.00 73.12 72 GLU A CA 1
ATOM 565 C C . GLU A 1 72 ? 8.869 0.317 -20.175 1.00 73.12 72 GLU A C 1
ATOM 567 O O . GLU A 1 72 ? 9.491 0.534 -21.216 1.00 73.12 72 GLU A O 1
ATOM 572 N N . GLY A 1 73 ? 8.996 1.112 -19.105 1.00 74.00 73 GLY A N 1
ATOM 573 C CA . GLY A 1 73 ? 9.805 2.337 -19.094 1.00 74.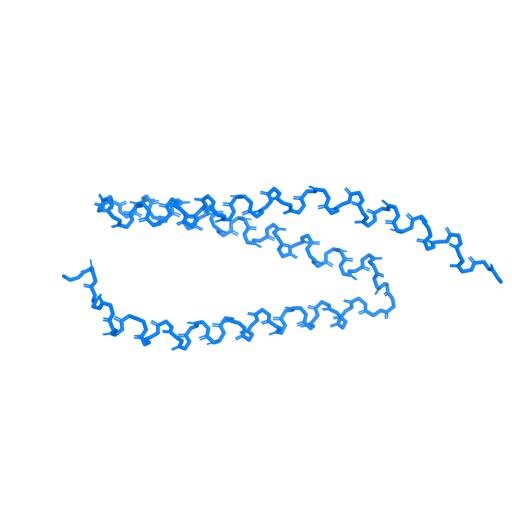00 73 GLY A CA 1
ATOM 574 C C . GLY A 1 73 ? 11.316 2.106 -18.963 1.00 74.00 73 GLY A C 1
ATOM 575 O O . GLY A 1 73 ? 12.108 2.906 -19.460 1.00 74.00 73 GLY A O 1
ATOM 576 N N . TYR A 1 74 ? 11.739 1.002 -18.335 1.00 68.81 74 TYR A N 1
ATOM 577 C CA . TYR A 1 74 ? 13.152 0.704 -18.067 1.00 68.81 74 TYR A CA 1
ATOM 578 C C . TYR A 1 74 ? 13.539 -0.717 -18.492 1.00 68.81 74 TYR A C 1
ATOM 580 O O . TYR A 1 74 ? 14.059 -1.489 -17.694 1.00 68.81 74 TYR A O 1
ATOM 588 N N . VAL A 1 75 ? 13.364 -1.055 -19.773 1.00 68.00 75 VAL A N 1
ATOM 589 C CA . VAL A 1 75 ? 13.652 -2.392 -20.339 1.00 68.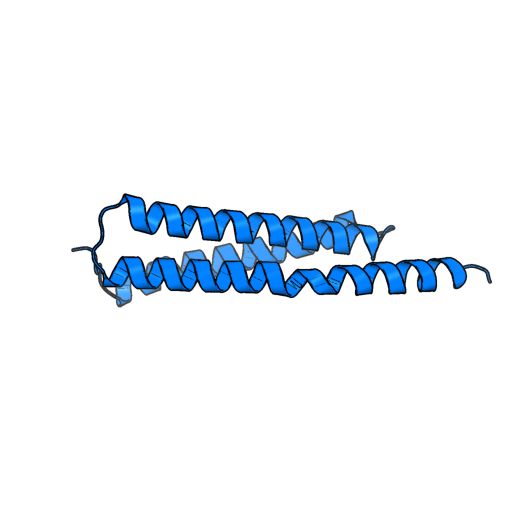00 75 VAL A CA 1
ATOM 590 C C . VAL A 1 75 ? 15.000 -3.012 -19.898 1.00 68.00 75 VAL A C 1
ATOM 592 O O . VAL A 1 75 ? 14.996 -4.170 -19.482 1.00 68.00 75 VAL A O 1
ATOM 595 N N . PRO A 1 76 ? 16.155 -2.304 -19.906 1.00 74.38 76 PRO A N 1
ATOM 596 C CA . PRO A 1 76 ? 17.430 -2.916 -19.511 1.00 74.38 76 PRO A CA 1
ATOM 597 C C . PRO A 1 76 ? 17.618 -3.084 -17.991 1.00 74.38 76 PRO A C 1
ATOM 599 O O . PRO A 1 76 ? 18.500 -3.831 -17.579 1.00 74.38 76 PRO A O 1
ATOM 602 N N . LYS A 1 77 ? 16.826 -2.400 -17.152 1.00 77.25 77 LYS A N 1
ATOM 603 C CA . LYS A 1 77 ? 16.930 -2.420 -15.674 1.00 77.25 77 LYS A CA 1
ATOM 604 C C . LYS A 1 77 ? 15.581 -2.672 -14.976 1.00 77.25 77 LYS A C 1
ATOM 606 O O . LYS A 1 77 ? 15.391 -2.329 -13.810 1.00 77.25 77 LYS A O 1
ATOM 611 N N . ALA A 1 78 ? 14.641 -3.304 -15.675 1.00 76.56 78 ALA A N 1
ATOM 612 C CA . ALA A 1 78 ? 13.257 -3.492 -15.237 1.00 76.56 78 ALA A CA 1
ATOM 613 C C . ALA A 1 78 ? 13.139 -4.293 -13.928 1.00 76.56 78 ALA A C 1
ATOM 615 O O . ALA A 1 78 ? 12.344 -3.961 -13.042 1.00 76.56 78 ALA A O 1
ATOM 616 N N . ALA A 1 79 ? 13.959 -5.338 -13.789 1.00 82.62 79 ALA A N 1
ATOM 617 C CA . ALA A 1 79 ? 13.968 -6.212 -12.618 1.00 82.62 79 ALA A CA 1
ATOM 618 C C . ALA A 1 79 ? 14.472 -5.494 -11.351 1.00 82.62 79 ALA A C 1
ATOM 620 O O . ALA A 1 79 ? 13.915 -5.671 -10.264 1.00 82.62 79 ALA A O 1
ATOM 621 N N . GLU A 1 80 ? 15.494 -4.646 -11.497 1.00 87.75 80 GLU A N 1
ATOM 622 C CA . GLU A 1 80 ? 16.078 -3.870 -10.397 1.00 87.75 80 GLU A CA 1
ATOM 623 C C . GLU A 1 80 ? 15.061 -2.848 -9.875 1.00 87.75 80 GLU A C 1
ATOM 625 O O . GLU A 1 80 ? 14.784 -2.796 -8.678 1.00 87.75 80 GLU A O 1
ATOM 630 N N . MET A 1 81 ? 14.429 -2.098 -10.786 1.00 85.38 81 MET A N 1
ATOM 631 C CA . MET A 1 81 ? 13.437 -1.074 -10.439 1.00 85.38 81 MET A CA 1
ATOM 632 C C . MET A 1 81 ? 12.211 -1.666 -9.739 1.00 85.38 81 MET A C 1
ATOM 634 O O . MET A 1 81 ? 11.743 -1.127 -8.735 1.00 85.38 81 MET A O 1
ATOM 638 N N . THR A 1 82 ? 11.716 -2.808 -10.222 1.00 87.06 82 THR A N 1
ATOM 639 C CA . THR A 1 82 ? 10.586 -3.509 -9.593 1.00 87.06 82 THR A CA 1
ATOM 640 C C . THR A 1 82 ? 10.927 -3.953 -8.169 1.00 87.06 82 THR A C 1
ATOM 642 O O . THR A 1 82 ? 10.107 -3.823 -7.258 1.00 87.06 82 THR A O 1
ATOM 645 N N . SER A 1 83 ? 12.159 -4.423 -7.956 1.00 89.25 83 SER A N 1
ATOM 646 C CA . SER A 1 83 ? 12.639 -4.844 -6.638 1.00 89.25 83 SER A CA 1
ATOM 647 C C . SER A 1 83 ? 12.761 -3.667 -5.670 1.00 89.25 83 SER A C 1
ATOM 649 O O . SER A 1 83 ? 12.327 -3.783 -4.527 1.00 89.25 83 SER A O 1
ATOM 651 N N . VAL A 1 84 ? 13.280 -2.521 -6.127 1.00 91.06 84 VAL A N 1
ATOM 652 C CA . VAL A 1 84 ? 13.355 -1.287 -5.322 1.00 91.06 84 VAL A CA 1
ATOM 653 C C . VAL A 1 84 ? 11.959 -0.818 -4.912 1.00 91.06 84 VAL A C 1
ATOM 655 O O . VAL A 1 84 ? 11.734 -0.532 -3.739 1.00 91.06 84 VAL A O 1
ATOM 658 N N . GLY A 1 85 ? 10.994 -0.813 -5.837 1.00 88.38 85 GLY A N 1
ATOM 659 C CA . GLY A 1 85 ? 9.607 -0.454 -5.525 1.00 88.38 85 GLY A CA 1
ATOM 660 C C . GLY A 1 85 ? 8.977 -1.381 -4.481 1.00 88.38 85 GLY A C 1
ATOM 661 O O . GLY A 1 85 ? 8.318 -0.917 -3.546 1.00 88.38 85 GLY A O 1
ATOM 662 N N . ASN A 1 86 ? 9.227 -2.689 -4.589 1.00 90.19 86 ASN A N 1
ATOM 663 C CA . ASN A 1 86 ? 8.755 -3.652 -3.600 1.00 90.19 86 ASN A CA 1
ATOM 664 C C . ASN A 1 86 ? 9.458 -3.482 -2.244 1.00 90.19 86 ASN A C 1
ATOM 666 O O . ASN A 1 86 ? 8.806 -3.526 -1.206 1.00 90.19 86 ASN A O 1
ATOM 670 N N . PHE A 1 87 ? 10.766 -3.219 -2.241 1.00 93.44 87 PHE A N 1
ATOM 671 C CA . PHE A 1 87 ? 11.533 -2.955 -1.025 1.00 93.44 87 PHE A CA 1
ATOM 672 C C . PHE A 1 87 ? 11.001 -1.730 -0.277 1.00 93.44 87 PHE A C 1
ATOM 674 O O . PHE A 1 87 ? 10.722 -1.816 0.917 1.00 93.44 87 PHE A O 1
ATOM 681 N N . THR A 1 88 ? 10.777 -0.616 -0.980 1.00 92.06 88 THR A N 1
ATOM 682 C CA . THR A 1 88 ? 10.165 0.584 -0.398 1.00 92.06 88 THR A CA 1
ATOM 683 C C . THR A 1 88 ? 8.792 0.266 0.190 1.00 92.06 88 THR A C 1
ATOM 685 O O . THR A 1 88 ? 8.508 0.650 1.322 1.00 92.06 88 THR A O 1
ATOM 688 N N . ARG A 1 89 ? 7.954 -0.498 -0.522 1.00 87.81 89 ARG A N 1
ATOM 689 C CA . ARG A 1 89 ? 6.638 -0.926 -0.026 1.00 87.81 89 ARG A CA 1
ATOM 690 C C . ARG A 1 89 ? 6.739 -1.760 1.255 1.00 87.81 89 ARG A C 1
ATOM 692 O O . ARG A 1 89 ? 5.990 -1.512 2.197 1.00 87.81 89 ARG A O 1
ATOM 699 N N . CYS A 1 90 ? 7.655 -2.725 1.306 1.00 92.56 90 CYS A N 1
ATOM 700 C CA . CYS A 1 90 ? 7.893 -3.546 2.492 1.00 92.56 90 CYS A CA 1
ATOM 701 C C . CYS A 1 90 ? 8.412 -2.711 3.666 1.00 92.56 90 CYS A C 1
ATOM 703 O O . CYS A 1 90 ? 7.988 -2.933 4.796 1.00 92.56 90 CYS A O 1
ATOM 705 N N . LEU A 1 91 ? 9.270 -1.724 3.404 1.00 96.06 91 LEU A N 1
ATOM 706 C CA . LEU A 1 91 ? 9.777 -0.805 4.420 1.00 96.06 91 LEU A CA 1
ATOM 707 C C . LEU A 1 91 ? 8.646 0.044 5.015 1.00 96.06 91 LEU A C 1
ATOM 709 O O . LEU A 1 91 ? 8.526 0.136 6.233 1.00 96.06 91 LEU A O 1
ATOM 713 N N . PHE A 1 92 ? 7.762 0.588 4.175 1.00 91.94 92 PHE A N 1
ATOM 714 C CA . PHE A 1 92 ? 6.554 1.267 4.648 1.00 91.94 92 PHE A CA 1
ATOM 715 C C . PHE A 1 92 ? 5.645 0.332 5.447 1.00 91.94 92 PHE A C 1
ATOM 717 O O . PHE A 1 92 ? 5.154 0.732 6.497 1.00 91.94 92 PHE A O 1
ATOM 724 N N . GLY A 1 93 ? 5.457 -0.914 5.001 1.00 90.44 93 GLY A N 1
ATOM 725 C CA . GLY A 1 93 ? 4.701 -1.924 5.744 1.00 90.44 93 GLY A CA 1
ATOM 726 C C . GLY A 1 93 ? 5.308 -2.224 7.116 1.00 90.44 93 GLY A C 1
ATOM 727 O O . GLY A 1 93 ? 4.585 -2.273 8.103 1.00 90.44 93 GLY A O 1
ATOM 728 N N . MET A 1 94 ? 6.635 -2.344 7.199 1.00 94.38 94 MET A N 1
ATOM 729 C CA . MET A 1 94 ? 7.361 -2.554 8.452 1.00 94.38 94 MET A CA 1
ATOM 730 C C . MET A 1 94 ? 7.186 -1.370 9.408 1.00 94.38 94 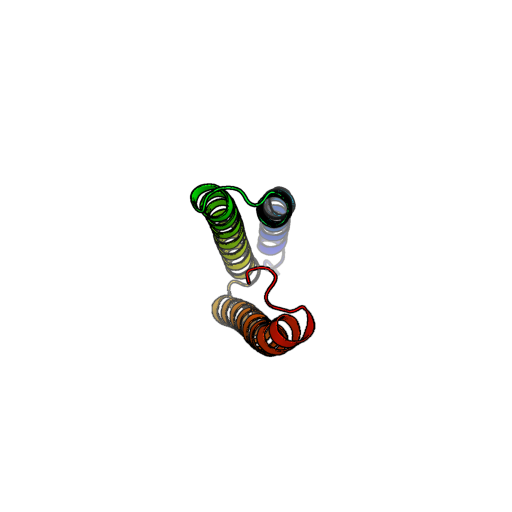MET A C 1
ATOM 732 O O . MET A 1 94 ? 6.842 -1.572 10.570 1.00 94.38 94 MET A O 1
ATOM 736 N N . ILE A 1 95 ? 7.386 -0.142 8.920 1.00 94.94 95 ILE A N 1
ATOM 737 C CA . ILE A 1 95 ? 7.218 1.075 9.723 1.00 94.94 95 ILE A CA 1
ATOM 738 C C . ILE A 1 95 ? 5.765 1.192 10.189 1.00 94.94 95 ILE A C 1
ATOM 740 O O . ILE A 1 95 ? 5.515 1.440 11.364 1.00 94.94 95 ILE A O 1
ATOM 744 N N . PHE A 1 96 ? 4.801 0.967 9.295 1.00 89.94 96 PHE A N 1
ATOM 745 C CA . PHE A 1 96 ? 3.383 1.043 9.624 1.00 89.94 96 PHE A CA 1
ATOM 746 C C . PHE A 1 96 ? 2.967 -0.028 10.636 1.00 89.94 96 PHE A C 1
ATOM 748 O O . PHE A 1 96 ? 2.280 0.295 11.597 1.00 89.94 96 PHE A O 1
ATOM 755 N N . SER A 1 97 ? 3.421 -1.277 10.487 1.00 91.44 97 SER A N 1
ATOM 756 C CA . SER A 1 97 ? 3.183 -2.331 11.483 1.00 91.44 97 SER A CA 1
ATOM 757 C C . SER A 1 97 ? 3.798 -2.001 12.840 1.00 91.44 97 SER A C 1
ATOM 759 O O . SER A 1 97 ? 3.166 -2.264 13.857 1.00 91.44 97 SER A O 1
ATOM 761 N N . LEU A 1 98 ? 4.989 -1.398 12.870 1.00 91.00 98 LEU A N 1
ATOM 762 C CA . LEU A 1 98 ? 5.625 -0.975 14.117 1.00 91.00 98 LEU A CA 1
ATOM 763 C C . LEU A 1 98 ? 4.845 0.158 14.800 1.00 91.00 98 LEU A C 1
ATOM 765 O O . LEU A 1 98 ? 4.678 0.153 16.014 1.00 91.00 98 LEU A O 1
ATOM 769 N N . LEU A 1 99 ? 4.331 1.114 14.023 1.00 89.31 99 LEU A N 1
ATOM 770 C CA . LEU A 1 99 ? 3.472 2.177 14.545 1.00 89.31 99 LEU A CA 1
ATOM 771 C C . LEU A 1 99 ? 2.096 1.645 14.957 1.00 89.31 99 LEU A C 1
ATOM 773 O O . LEU A 1 99 ? 1.515 2.149 15.910 1.00 89.31 99 LEU A O 1
ATOM 777 N N . SER A 1 100 ? 1.581 0.618 14.277 1.00 85.31 100 SER A N 1
ATOM 778 C CA . SER A 1 100 ? 0.263 0.044 14.547 1.00 85.31 100 SER A CA 1
ATOM 779 C C . SER A 1 100 ? 0.130 -0.448 15.984 1.00 85.31 100 SER A C 1
ATOM 781 O O . SER A 1 100 ? -0.927 -0.251 16.571 1.00 85.31 100 SER A O 1
ATOM 783 N N . THR A 1 101 ? 1.164 -1.058 16.569 1.00 83.00 101 THR A N 1
ATOM 784 C CA . THR A 1 101 ? 1.109 -1.503 17.972 1.00 83.00 101 THR A CA 1
ATOM 785 C C . THR A 1 101 ? 1.021 -0.311 18.922 1.00 83.00 101 THR A C 1
ATOM 787 O O . THR A 1 101 ? 0.158 -0.281 19.789 1.00 83.00 101 THR A O 1
ATOM 790 N N . THR A 1 102 ? 1.818 0.736 18.690 1.00 82.12 102 THR A N 1
ATOM 791 C CA . THR A 1 102 ? 1.783 1.970 19.495 1.00 82.12 102 THR A CA 1
ATOM 792 C C . THR A 1 102 ? 0.463 2.734 19.350 1.00 82.12 102 THR A C 1
ATOM 794 O O . THR A 1 102 ? -0.033 3.312 20.318 1.00 82.12 102 THR A O 1
ATOM 797 N N . ILE A 1 103 ? -0.117 2.737 18.145 1.00 80.44 103 ILE A N 1
ATOM 798 C CA . ILE A 1 103 ? -1.414 3.359 17.860 1.00 80.44 103 ILE A CA 1
ATOM 799 C C . ILE A 1 103 ? -2.528 2.604 18.588 1.00 80.44 103 ILE A C 1
ATOM 801 O O . ILE A 1 103 ? -3.351 3.242 19.235 1.00 80.44 103 ILE A O 1
ATOM 805 N N . VAL A 1 104 ? -2.543 1.269 18.527 1.00 75.62 104 VAL A N 1
ATOM 806 C CA . VAL A 1 104 ? -3.543 0.443 19.225 1.00 75.62 104 VAL A CA 1
ATOM 807 C C . VAL A 1 104 ? -3.450 0.629 20.742 1.00 75.62 104 VAL A C 1
ATOM 809 O O . VAL A 1 104 ? -4.477 0.839 21.385 1.00 75.62 104 VAL A O 1
ATOM 812 N N . ASP A 1 105 ? -2.237 0.658 21.299 1.00 75.44 105 ASP A N 1
ATOM 813 C CA . ASP A 1 105 ? -2.027 0.876 22.736 1.00 75.44 105 ASP A CA 1
ATOM 814 C C . ASP A 1 105 ? -2.487 2.271 23.203 1.00 75.44 105 ASP A C 1
ATOM 816 O O . ASP A 1 105 ? -2.957 2.424 24.330 1.00 75.44 105 ASP A O 1
ATOM 820 N N . SER A 1 106 ? -2.387 3.294 22.344 1.00 71.81 106 SER A N 1
ATOM 821 C CA . SER A 1 106 ? -2.765 4.677 22.685 1.00 71.81 106 SER A CA 1
ATOM 822 C C . SER A 1 106 ? -4.245 4.989 22.460 1.00 71.81 106 SER A C 1
ATOM 824 O O . SER A 1 106 ? -4.807 5.824 23.167 1.00 71.81 106 SER A O 1
ATOM 826 N N . LEU A 1 107 ? -4.880 4.367 21.462 1.00 64.62 107 LEU A N 1
ATOM 827 C CA . LEU A 1 107 ? -6.267 4.665 21.085 1.00 64.62 107 LEU A CA 1
ATOM 828 C C . LEU A 1 107 ? -7.290 3.916 21.957 1.00 64.62 107 LEU A C 1
ATOM 830 O O . LEU A 1 107 ? -8.472 4.256 21.940 1.00 64.62 107 LEU A O 1
ATOM 834 N N . GLY A 1 108 ? -6.831 2.935 22.745 1.00 56.88 108 GLY A N 1
ATOM 835 C CA . GLY A 1 108 ? -7.686 2.017 23.485 1.00 56.88 108 GLY A CA 1
ATOM 836 C C . GLY A 1 108 ? -8.395 1.053 22.534 1.00 56.88 108 GLY A C 1
ATOM 837 O O . GLY A 1 108 ? -8.739 1.392 21.400 1.00 56.88 108 GLY A O 1
ATOM 838 N N . ASN A 1 109 ? -8.621 -0.182 22.977 1.00 53.97 109 ASN A N 1
ATOM 839 C CA . ASN A 1 109 ? -9.396 -1.143 22.201 1.00 53.97 109 ASN A CA 1
ATOM 840 C C . ASN A 1 109 ? -10.833 -0.620 22.077 1.00 53.97 109 ASN A C 1
ATOM 842 O O . ASN A 1 109 ? -11.666 -0.934 22.912 1.00 53.97 109 ASN A O 1
ATOM 846 N N . GLY A 1 110 ? -11.161 0.120 21.013 1.00 54.09 110 GLY A N 1
ATOM 847 C CA . GLY A 1 110 ? -12.542 0.518 20.683 1.00 54.09 110 GLY A CA 1
ATOM 848 C C . GLY A 1 110 ? -13.483 -0.664 20.384 1.00 54.09 110 GLY A C 1
ATOM 849 O O . GLY A 1 110 ? -14.615 -0.467 19.950 1.00 54.09 110 GLY A O 1
ATOM 850 N N . TRP A 1 111 ? -12.988 -1.887 20.594 1.00 48.69 111 TRP A N 1
ATOM 851 C CA . TRP A 1 111 ? -13.663 -3.177 20.497 1.00 48.69 111 TRP A CA 1
ATOM 852 C C . TRP A 1 111 ? -13.805 -3.894 21.857 1.00 48.69 111 TRP A C 1
ATOM 854 O O . TRP A 1 111 ? -14.248 -5.042 21.871 1.00 48.69 111 TRP A O 1
ATOM 864 N N . ALA A 1 112 ? -13.443 -3.252 22.975 1.00 43.03 112 ALA A N 1
ATOM 865 C CA . ALA A 1 112 ? -13.801 -3.681 24.330 1.00 43.03 112 ALA A CA 1
ATOM 866 C C . ALA A 1 112 ? -14.785 -2.685 24.960 1.00 43.03 112 ALA A C 1
ATOM 868 O O . ALA A 1 112 ? -14.551 -1.463 24.830 1.00 43.03 112 ALA A O 1
#

Sequence (112 aa):
MERNGIEYKNGMLSELRLLPSPVSQFFLVMGFLFYGWFLEAKLPWIAPLIGLGCLGFGLMSMVSMSTNYLVEGYVPKAAEMTSVGNFTRCLFGMIFSLLSTTIVDSLGNGWA

pLDDT: mean 73.86, std 14.17, range [43.03, 96.06]

Secondary structure (DSSP, 8-state):
--HHHHHHHHHHHHHHTTTTHHHHHHHHHHHHHHHHHHHHTT--THHHHHHHHHHHHHHHHHHHHHHHHHHHH-GGGHHHHHHHHHHHHHHHHHHHHHHHHHHHHHH--TT-